Protein AF-A0A7V3QLC7-F1 (afdb_monomer_lite)

Foldseek 3Di:
DPPPDPVPDDDPDDDDDDAAQDDVVSVRHPLNPQPDPVDPSSVDDDDPQDPPPDDGPVVVDDDDPCVPVDDDDDDPVRVVVVVVVVVVVVVVVVVVVVVVVD

pLDDT: mean 84.35, std 9.59, range [46.69, 95.0]

Secondary structure (DSSP, 8-state):
-----GGGS---SPPPPPPSSS-GGGSSSTTTTS--TTSHHHHS---TT--BTBPPHHHHSPP-TTTTTSPPPPPHHHHHHHHHHHHHHHHHHHHHHHHTT-

Structure (mmCIF, N/CA/C/O backbone):
data_AF-A0A7V3QLC7-F1
#
_entry.id   AF-A0A7V3QLC7-F1
#
loop_
_atom_site.group_PDB
_atom_site.id
_atom_site.type_symbol
_atom_site.label_atom_id
_atom_site.label_alt_id
_atom_site.label_comp_id
_atom_site.label_asym_id
_atom_site.label_entity_id
_atom_site.label_seq_id
_atom_site.pdbx_PDB_ins_code
_atom_site.Cartn_x
_atom_site.Cartn_y
_atom_site.Cartn_z
_atom_site.occupancy
_atom_site.B_iso_or_equiv
_atom_site.auth_seq_id
_atom_site.auth_comp_id
_atom_site.auth_asym_id
_atom_site.auth_atom_id
_atom_site.pdbx_PDB_model_num
ATOM 1 N N . MET A 1 1 ? -38.801 -10.012 -27.709 1.00 52.88 1 MET A N 1
ATOM 2 C CA . MET A 1 1 ? -37.728 -11.019 -27.873 1.00 52.88 1 MET A CA 1
ATOM 3 C C . MET A 1 1 ? -36.385 -10.334 -27.660 1.00 52.88 1 MET A C 1
ATOM 5 O O . MET A 1 1 ? -36.095 -9.384 -28.375 1.00 52.88 1 MET A O 1
ATOM 9 N N . LYS A 1 2 ? -35.601 -10.723 -26.644 1.00 58.66 2 LYS A N 1
ATOM 10 C CA . LYS A 1 2 ? -34.238 -10.188 -26.483 1.00 58.66 2 LYS A CA 1
ATOM 11 C C . L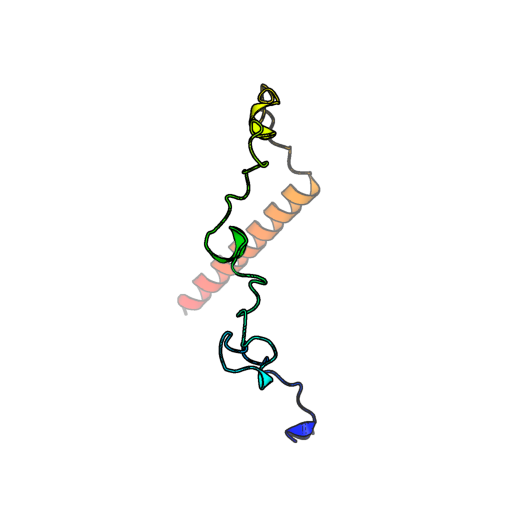YS A 1 2 ? -33.347 -10.862 -27.523 1.00 58.66 2 LYS A C 1
ATOM 13 O O . LYS A 1 2 ? -33.118 -12.062 -27.447 1.00 58.66 2 LYS A O 1
ATOM 18 N N . ILE A 1 3 ? -32.903 -10.082 -28.500 1.00 62.88 3 ILE A N 1
ATOM 19 C CA . ILE A 1 3 ? -31.979 -10.503 -29.551 1.00 62.88 3 ILE A CA 1
ATOM 20 C C . ILE A 1 3 ? -30.662 -10.949 -28.903 1.00 62.88 3 ILE A C 1
ATOM 22 O O . ILE A 1 3 ? -29.987 -10.169 -28.234 1.00 62.88 3 ILE A O 1
ATOM 26 N N . SER A 1 4 ? -30.310 -12.221 -29.088 1.00 71.81 4 SER A N 1
ATOM 27 C CA . SER A 1 4 ? -29.092 -12.874 -28.591 1.00 71.81 4 SER A CA 1
ATOM 28 C C . SER A 1 4 ? -27.877 -12.559 -29.467 1.00 71.81 4 SER A C 1
ATOM 30 O O . SER A 1 4 ? -27.087 -13.442 -29.799 1.00 71.81 4 SER A O 1
ATOM 32 N N . PHE A 1 5 ? -27.750 -11.311 -29.913 1.00 82.25 5 PHE A N 1
ATOM 33 C CA . PHE A 1 5 ? -26.650 -10.913 -30.778 1.00 82.25 5 PHE A CA 1
ATOM 34 C C . PHE A 1 5 ? -25.448 -10.507 -29.925 1.00 82.25 5 PHE A C 1
ATOM 36 O O . PHE A 1 5 ? -25.543 -9.638 -29.057 1.00 82.25 5 PHE A O 1
ATOM 43 N N . LEU A 1 6 ? -24.314 -11.164 -30.174 1.00 79.75 6 LEU A N 1
ATOM 44 C CA . LEU A 1 6 ? -23.118 -11.11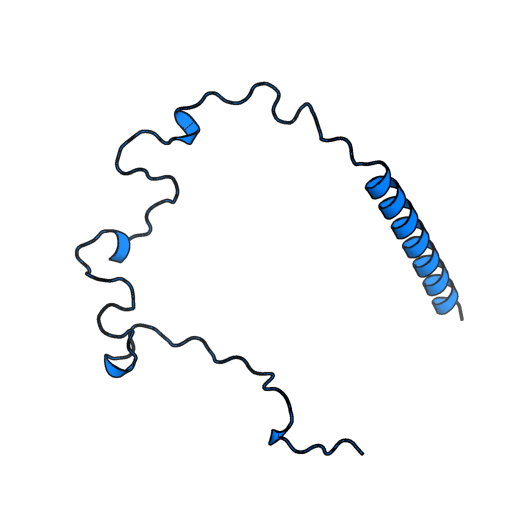3 -29.332 1.00 79.75 6 LEU A CA 1
ATOM 45 C C . LEU A 1 6 ? -22.583 -9.688 -29.102 1.00 79.75 6 LEU A C 1
ATOM 47 O O . LEU A 1 6 ? -21.996 -9.425 -28.055 1.00 79.75 6 LEU A O 1
ATOM 51 N N . SER A 1 7 ? -22.795 -8.763 -30.042 1.00 83.50 7 SER A N 1
ATOM 52 C CA . SER A 1 7 ? -22.281 -7.392 -29.930 1.00 83.50 7 SER A CA 1
ATOM 53 C C . SER A 1 7 ? -22.994 -6.539 -28.874 1.00 83.50 7 SER A C 1
ATOM 55 O O . SER A 1 7 ? -22.392 -5.595 -28.367 1.00 83.50 7 SER A O 1
ATOM 57 N N . PHE A 1 8 ? -24.245 -6.859 -28.521 1.00 85.62 8 PHE A N 1
ATOM 58 C CA . PHE A 1 8 ? -25.027 -6.090 -27.545 1.00 85.62 8 PHE A CA 1
ATOM 59 C C . PHE A 1 8 ? -24.806 -6.555 -26.101 1.00 85.62 8 PHE A C 1
ATOM 61 O O . PHE A 1 8 ? -25.310 -5.932 -25.165 1.00 85.62 8 PHE A O 1
ATOM 68 N N . LEU A 1 9 ? -24.065 -7.649 -25.894 1.00 85.81 9 LEU A N 1
ATOM 69 C CA . LEU A 1 9 ? -23.777 -8.154 -24.557 1.00 85.81 9 LEU A CA 1
ATOM 70 C C . LEU A 1 9 ? -22.603 -7.385 -23.927 1.00 85.81 9 LEU A C 1
ATOM 72 O O . LEU A 1 9 ? -21.589 -7.133 -24.585 1.00 85.81 9 LEU A O 1
ATOM 76 N N . PRO A 1 10 ? -22.683 -7.049 -22.626 1.00 86.81 10 PRO A N 1
ATOM 77 C CA . PRO A 1 10 ? -21.568 -6.437 -21.925 1.00 86.81 10 PRO A CA 1
ATOM 78 C C . PRO A 1 10 ? -20.388 -7.407 -21.871 1.00 86.81 10 PRO A C 1
ATOM 80 O O . PRO A 1 10 ? -20.538 -8.614 -21.668 1.00 86.81 10 PRO A O 1
ATOM 83 N N . LYS A 1 11 ? -19.177 -6.870 -22.015 1.00 85.25 11 LYS A N 1
ATOM 84 C CA . LYS A 1 11 ? -17.964 -7.683 -22.001 1.00 85.25 11 LYS A CA 1
ATOM 85 C C . LYS A 1 11 ? -17.711 -8.234 -20.597 1.00 85.25 11 LYS A C 1
ATOM 87 O O . LYS A 1 11 ? -17.242 -7.522 -19.715 1.00 85.25 11 LYS A O 1
ATOM 92 N N . LEU A 1 12 ? -17.996 -9.522 -20.413 1.00 88.00 12 LEU A N 1
ATOM 93 C CA . LEU A 1 12 ? -17.813 -10.224 -19.138 1.00 88.00 12 LEU A CA 1
ATOM 94 C C . LEU A 1 12 ? -16.328 -10.464 -18.809 1.00 88.00 12 LEU A C 1
ATOM 96 O O . LEU A 1 12 ? -15.938 -10.494 -17.642 1.00 88.00 12 LEU A O 1
ATOM 100 N N . VAL A 1 13 ? -15.477 -10.605 -19.833 1.00 90.94 13 VAL A N 1
ATOM 101 C CA . VAL A 1 13 ? -14.059 -10.952 -19.662 1.00 90.94 13 VAL A CA 1
ATOM 102 C C . VAL A 1 13 ? -13.193 -9.704 -19.492 1.00 90.94 13 VAL A C 1
ATOM 104 O O . VAL A 1 13 ? -13.089 -8.857 -20.385 1.00 90.94 13 VAL A O 1
ATOM 107 N N . LYS A 1 14 ? -12.504 -9.626 -18.349 1.00 91.44 14 LYS A N 1
ATOM 108 C CA . LYS A 1 14 ? -11.499 -8.592 -18.071 1.00 91.44 14 LYS A CA 1
ATOM 109 C C . LYS A 1 14 ? -10.206 -8.884 -18.832 1.00 91.44 14 LYS A C 1
ATOM 111 O O . LYS A 1 14 ? -9.803 -10.034 -18.983 1.00 91.44 14 LYS A O 1
ATOM 116 N N . ARG A 1 15 ? -9.516 -7.832 -19.281 1.00 89.75 15 ARG A N 1
ATOM 117 C CA . ARG A 1 15 ? -8.193 -7.972 -19.910 1.00 89.75 15 ARG A CA 1
ATOM 118 C C . ARG A 1 15 ? -7.195 -8.584 -18.918 1.00 89.75 15 ARG A C 1
ATOM 120 O O . ARG A 1 15 ? -7.119 -8.154 -17.767 1.00 89.75 15 ARG A O 1
ATOM 127 N N . GLY A 1 16 ? -6.420 -9.562 -19.385 1.00 90.81 16 GLY A N 1
ATOM 128 C CA . GLY A 1 16 ? -5.370 -10.208 -18.598 1.00 90.81 16 GLY A CA 1
ATOM 129 C C . GLY A 1 16 ? -4.217 -9.261 -18.246 1.00 90.81 16 GLY A C 1
ATOM 130 O O . GLY A 1 16 ? -3.987 -8.245 -18.907 1.00 90.81 16 GLY A O 1
ATOM 131 N N . LYS A 1 17 ? -3.462 -9.600 -17.194 1.00 89.62 17 LYS A N 1
ATOM 132 C CA . LYS A 1 17 ? -2.275 -8.830 -16.794 1.00 89.62 17 LYS A CA 1
ATOM 133 C C . LYS A 1 17 ? -1.159 -9.010 -17.827 1.00 89.62 17 LYS A C 1
ATOM 135 O O . LYS A 1 17 ? -0.786 -10.130 -18.163 1.00 89.62 17 LYS A O 1
ATOM 140 N N . LYS A 1 18 ? -0.576 -7.901 -18.287 1.00 87.56 18 LYS A N 1
ATOM 141 C CA . LYS A 1 18 ? 0.594 -7.918 -19.177 1.00 87.56 18 LYS A CA 1
ATOM 142 C C . LYS A 1 18 ? 1.835 -8.395 -18.414 1.00 87.56 18 LYS A C 1
ATOM 144 O O . LYS A 1 18 ? 2.108 -7.904 -17.318 1.00 87.56 18 LYS A O 1
ATOM 149 N N . ARG A 1 19 ? 2.603 -9.315 -19.005 1.00 90.94 19 ARG A N 1
ATOM 150 C CA . ARG A 1 19 ? 3.893 -9.774 -18.460 1.00 90.94 19 ARG A CA 1
ATOM 151 C C . ARG A 1 19 ? 4.926 -8.644 -18.532 1.00 90.94 19 ARG A C 1
ATOM 153 O O . ARG A 1 19 ? 4.999 -7.936 -19.534 1.00 90.94 19 ARG A O 1
ATOM 160 N N . VAL A 1 20 ? 5.714 -8.478 -17.474 1.00 92.81 20 VAL A N 1
ATOM 161 C CA . VAL A 1 20 ? 6.836 -7.522 -17.426 1.00 92.81 20 VAL A CA 1
ATOM 162 C C . VAL A 1 20 ? 8.110 -8.157 -17.995 1.00 92.81 20 VAL A C 1
ATOM 164 O O . VAL A 1 20 ? 8.214 -9.382 -18.040 1.00 92.81 20 VAL A O 1
ATOM 167 N N . GLY A 1 21 ? 9.064 -7.346 -18.460 1.00 90.94 21 GLY A N 1
ATOM 168 C CA . GLY A 1 21 ? 10.346 -7.839 -18.979 1.00 90.94 21 GLY A CA 1
ATOM 169 C C . GLY A 1 21 ? 10.233 -8.597 -20.308 1.00 90.94 21 GLY A C 1
ATOM 170 O O . GLY A 1 21 ? 10.941 -9.578 -20.525 1.00 90.94 21 GLY A O 1
ATOM 171 N N . ARG A 1 22 ? 9.298 -8.205 -21.185 1.00 92.38 22 ARG A N 1
ATOM 172 C CA . ARG A 1 22 ? 9.059 -8.834 -22.500 1.00 92.38 22 ARG A CA 1
ATOM 173 C C . ARG A 1 22 ? 9.247 -7.828 -23.638 1.00 92.38 22 ARG A C 1
ATOM 175 O O . ARG A 1 22 ? 8.299 -7.479 -24.330 1.00 92.38 22 ARG A O 1
ATOM 182 N N . GLY A 1 23 ? 10.471 -7.320 -23.774 1.00 90.69 23 GLY A N 1
ATOM 183 C CA . GLY A 1 23 ? 10.861 -6.394 -24.844 1.00 90.69 23 GLY A CA 1
ATOM 184 C C . GLY A 1 23 ? 10.377 -4.951 -24.659 1.00 90.69 23 GLY A C 1
ATOM 185 O O . GLY A 1 23 ? 9.459 -4.669 -23.884 1.00 90.69 23 GLY A O 1
ATOM 186 N N . LEU A 1 24 ? 11.014 -4.013 -25.364 1.00 88.06 24 LEU A N 1
ATOM 187 C CA . LEU A 1 24 ? 10.767 -2.570 -25.228 1.00 88.06 24 LEU A CA 1
ATOM 188 C C . LEU A 1 24 ? 9.366 -2.155 -25.696 1.00 88.06 24 LEU A C 1
ATOM 190 O O . LEU A 1 24 ? 8.688 -1.426 -24.974 1.00 88.06 24 LEU A O 1
ATOM 194 N N . GLY A 1 25 ? 8.879 -2.712 -26.812 1.00 90.44 25 GLY A N 1
ATOM 195 C CA . GLY A 1 25 ? 7.536 -2.438 -27.352 1.00 90.44 25 GLY A CA 1
ATOM 196 C C . GLY A 1 25 ? 6.385 -2.803 -26.403 1.00 90.44 25 GLY A C 1
ATOM 197 O O . GLY A 1 25 ? 5.249 -2.368 -26.569 1.00 90.44 25 GLY A O 1
ATOM 198 N N . SER A 1 26 ? 6.665 -3.560 -25.336 1.00 86.38 26 SER A N 1
ATOM 199 C CA . SER A 1 26 ? 5.684 -3.847 -24.291 1.00 86.38 26 SER A CA 1
ATOM 200 C C . SER A 1 26 ? 5.422 -2.667 -23.337 1.00 86.38 26 SER A C 1
ATOM 202 O O . SER A 1 26 ? 4.460 -2.732 -22.565 1.00 86.38 26 SER A O 1
ATOM 204 N N . GLY A 1 27 ? 6.259 -1.623 -23.340 1.00 86.81 27 GLY A N 1
ATOM 205 C CA . GLY A 1 27 ? 6.213 -0.494 -22.397 1.00 86.81 27 GLY A CA 1
ATOM 206 C C . GLY A 1 27 ? 6.698 -0.832 -20.978 1.00 86.81 27 GLY A C 1
ATOM 207 O O . GLY A 1 27 ? 6.815 0.045 -20.129 1.00 86.81 27 GLY A O 1
ATOM 208 N N . LYS A 1 28 ? 7.000 -2.109 -20.697 1.00 88.19 28 LYS A N 1
ATOM 209 C CA . LYS A 1 28 ? 7.519 -2.600 -19.405 1.00 88.19 28 LYS A CA 1
ATOM 210 C C . LYS A 1 28 ? 8.710 -3.547 -19.593 1.00 88.19 28 LYS A C 1
ATOM 212 O O . LYS A 1 28 ? 8.900 -4.465 -18.799 1.00 88.19 28 LYS A O 1
ATOM 217 N N . GLY A 1 29 ? 9.483 -3.341 -20.660 1.00 87.44 29 GLY A N 1
ATOM 218 C CA . GLY A 1 29 ? 10.637 -4.161 -21.034 1.00 87.44 29 GLY A CA 1
ATOM 219 C C . GLY A 1 29 ? 11.873 -3.869 -20.192 1.00 87.44 29 GLY A C 1
ATOM 220 O O . GLY A 1 29 ? 12.119 -4.558 -19.208 1.00 87.44 29 GLY A O 1
ATOM 221 N N . ALA A 1 30 ? 12.618 -2.823 -20.565 1.00 88.19 30 ALA A N 1
ATOM 222 C CA . ALA A 1 30 ? 13.984 -2.557 -20.095 1.00 88.19 30 ALA A CA 1
ATOM 223 C C . ALA A 1 30 ? 14.180 -2.696 -18.582 1.00 88.19 30 ALA A C 1
ATOM 225 O O . ALA A 1 30 ? 15.078 -3.386 -18.119 1.00 88.19 30 ALA A O 1
ATOM 226 N N . LYS A 1 31 ? 13.324 -2.035 -17.802 1.00 89.75 31 LYS A N 1
ATOM 227 C CA . LYS A 1 31 ? 13.466 -1.953 -16.342 1.00 89.75 31 LYS A CA 1
ATOM 228 C C . LYS A 1 31 ? 12.383 -2.731 -15.599 1.00 89.75 31 LYS A C 1
ATOM 230 O O . LYS A 1 31 ? 12.250 -2.580 -14.391 1.00 89.75 31 LYS A O 1
ATOM 235 N N . SER A 1 32 ? 11.554 -3.509 -16.307 1.00 88.94 32 SER A N 1
ATOM 236 C CA . SER A 1 32 ? 10.442 -4.290 -15.734 1.00 88.94 32 SER A CA 1
ATOM 237 C C . SER A 1 32 ? 9.537 -3.516 -14.751 1.00 88.94 32 SER A C 1
ATOM 239 O O . SER A 1 32 ? 8.960 -4.098 -13.837 1.00 88.94 32 SER A O 1
ATOM 241 N N . GLY A 1 33 ? 9.424 -2.189 -14.912 1.00 87.62 33 GLY A N 1
ATOM 242 C CA . GLY A 1 33 ? 8.673 -1.299 -14.013 1.00 87.62 33 GLY A CA 1
ATOM 243 C C . GLY A 1 33 ? 9.361 -0.943 -12.684 1.00 87.62 33 GLY A C 1
ATOM 244 O O . GLY A 1 33 ? 8.733 -0.315 -11.842 1.00 87.62 33 GLY A O 1
ATOM 245 N N . ARG A 1 34 ? 10.630 -1.322 -12.481 1.00 88.00 34 ARG A N 1
ATOM 246 C CA . ARG A 1 34 ? 11.392 -1.105 -11.233 1.00 88.00 34 ARG A CA 1
ATOM 247 C C . ARG A 1 34 ? 12.222 0.184 -11.213 1.00 88.00 34 ARG A C 1
ATOM 249 O O . ARG A 1 34 ? 12.754 0.547 -10.170 1.00 88.00 34 ARG A O 1
ATOM 256 N N . GLY A 1 35 ? 12.332 0.886 -12.341 1.00 87.38 35 GLY A N 1
ATOM 257 C CA . GLY A 1 35 ? 13.213 2.049 -12.469 1.00 87.38 35 GLY A CA 1
ATOM 258 C C . GLY A 1 35 ? 14.691 1.651 -12.559 1.00 87.38 35 GLY A C 1
ATOM 259 O O . GLY A 1 35 ? 15.022 0.560 -13.018 1.00 87.38 35 GLY A O 1
ATOM 260 N N . THR A 1 36 ? 15.600 2.561 -12.213 1.00 88.56 36 THR A N 1
ATOM 261 C CA . THR A 1 36 ? 17.050 2.332 -12.346 1.00 88.56 36 THR A CA 1
ATOM 262 C C . THR A 1 36 ? 17.567 1.333 -11.304 1.00 88.56 36 THR A C 1
ATOM 264 O O . THR A 1 36 ? 17.307 1.479 -10.112 1.00 88.56 36 THR A O 1
ATOM 267 N N . THR A 1 37 ? 18.359 0.355 -11.753 1.00 81.19 37 THR A N 1
ATOM 268 C CA . THR A 1 37 ? 18.928 -0.758 -10.962 1.00 81.19 37 THR A CA 1
ATOM 269 C C . THR A 1 37 ? 19.902 -0.335 -9.864 1.00 81.19 37 THR A C 1
ATOM 271 O O . THR A 1 37 ? 20.260 -1.142 -9.012 1.00 81.19 37 THR A O 1
ATOM 274 N N . ARG A 1 38 ? 20.348 0.921 -9.854 1.00 88.00 38 ARG A N 1
ATOM 275 C CA . ARG A 1 38 ? 21.239 1.460 -8.819 1.00 88.00 38 ARG A CA 1
ATOM 276 C C . ARG A 1 38 ? 20.560 1.578 -7.447 1.00 88.00 38 ARG A C 1
ATOM 278 O O . ARG A 1 38 ? 21.246 1.514 -6.438 1.00 88.00 38 ARG A O 1
ATOM 285 N N . HIS A 1 39 ? 19.236 1.718 -7.390 1.00 87.31 39 HIS A N 1
ATOM 286 C CA . HIS A 1 39 ? 18.517 1.904 -6.126 1.00 87.31 39 HIS A CA 1
ATOM 287 C C . HIS A 1 39 ? 18.151 0.569 -5.462 1.00 87.31 39 HIS A C 1
ATOM 289 O O . HIS A 1 39 ? 17.771 -0.384 -6.145 1.00 87.31 39 HIS A O 1
ATOM 295 N N . GLN A 1 40 ? 18.161 0.528 -4.126 1.00 87.69 40 GLN A N 1
ATOM 296 C CA . GLN A 1 40 ? 17.787 -0.660 -3.342 1.00 87.69 40 GLN A CA 1
ATOM 297 C C . GLN A 1 40 ? 16.386 -1.185 -3.689 1.00 87.69 40 GLN A C 1
ATOM 299 O O . GLN A 1 40 ? 16.214 -2.385 -3.855 1.00 87.69 40 GLN A O 1
ATOM 304 N N . LYS A 1 41 ? 15.410 -0.299 -3.942 1.00 85.50 41 LYS A N 1
ATOM 305 C CA . LYS A 1 41 ? 14.032 -0.663 -4.338 1.00 85.50 41 LYS A CA 1
ATOM 306 C C . LYS A 1 41 ? 13.947 -1.532 -5.604 1.00 85.50 41 LYS A C 1
ATOM 308 O O . LYS A 1 41 ? 12.960 -2.235 -5.809 1.00 85.50 41 LYS A O 1
ATOM 313 N N . ALA A 1 42 ? 14.952 -1.473 -6.480 1.00 88.19 42 ALA A N 1
ATOM 314 C CA . ALA A 1 42 ? 14.997 -2.317 -7.670 1.00 88.19 42 ALA A CA 1
ATOM 315 C C . ALA A 1 42 ? 15.452 -3.753 -7.354 1.00 88.19 42 ALA A C 1
ATOM 317 O O . ALA A 1 42 ? 15.034 -4.679 -8.055 1.00 88.19 42 ALA A O 1
ATOM 318 N N . ARG A 1 43 ? 16.274 -3.923 -6.309 1.00 86.75 43 ARG A N 1
ATOM 319 C CA . ARG A 1 43 ? 16.963 -5.167 -5.929 1.00 86.75 43 ARG A CA 1
ATOM 320 C C . ARG A 1 43 ? 16.245 -5.910 -4.806 1.00 86.75 43 ARG A C 1
ATOM 322 O O . ARG A 1 43 ? 16.099 -7.122 -4.881 1.00 86.75 43 ARG A O 1
ATOM 329 N N . GLU A 1 44 ? 15.749 -5.173 -3.819 1.00 89.44 44 GLU A N 1
ATOM 330 C CA . GLU A 1 44 ? 15.243 -5.711 -2.559 1.00 89.44 44 GLU A CA 1
ATOM 331 C C . GLU A 1 44 ? 13.879 -5.124 -2.179 1.00 89.44 44 GLU A C 1
ATOM 333 O O . GLU A 1 44 ? 13.448 -4.075 -2.671 1.00 89.44 44 GLU A O 1
ATOM 338 N N . SER A 1 45 ? 13.187 -5.821 -1.277 1.00 89.19 45 SER A N 1
ATOM 339 C CA . SER A 1 45 ? 11.962 -5.338 -0.647 1.00 89.19 45 SER A CA 1
ATOM 340 C C . SER A 1 45 ? 12.294 -4.550 0.615 1.00 89.19 45 SER A C 1
ATOM 342 O O . SER A 1 45 ? 12.730 -5.118 1.614 1.00 89.19 45 SER A O 1
ATOM 344 N N . ILE A 1 46 ? 12.033 -3.247 0.587 1.00 89.38 46 ILE A N 1
ATOM 345 C CA . ILE A 1 46 ? 12.194 -2.388 1.761 1.00 89.38 46 ILE A CA 1
ATOM 346 C C . ILE A 1 46 ? 11.033 -2.666 2.733 1.00 89.38 46 ILE A C 1
ATOM 348 O O . ILE A 1 46 ? 9.872 -2.616 2.309 1.00 89.38 46 ILE A O 1
ATOM 352 N N . PRO A 1 47 ? 11.298 -2.953 4.022 1.00 88.94 47 PRO A N 1
ATOM 353 C CA . PRO A 1 47 ? 10.242 -3.153 5.005 1.00 88.94 47 PRO A CA 1
ATOM 354 C C . PRO A 1 47 ? 9.366 -1.905 5.163 1.00 88.94 47 PRO A C 1
ATOM 356 O O . PRO A 1 47 ? 9.870 -0.789 5.225 1.00 88.94 47 PRO A O 1
ATOM 359 N N . ILE A 1 48 ? 8.050 -2.089 5.313 1.00 88.38 48 ILE A N 1
ATOM 360 C CA . ILE A 1 48 ? 7.072 -0.981 5.409 1.00 88.38 48 ILE A CA 1
ATOM 361 C C . ILE A 1 48 ? 7.365 -0.044 6.595 1.00 88.38 48 ILE A C 1
ATOM 363 O O . ILE A 1 48 ? 7.065 1.140 6.551 1.00 88.38 48 ILE A O 1
ATOM 367 N N . HIS A 1 49 ? 7.955 -0.577 7.663 1.00 88.75 49 HIS A N 1
ATOM 368 C CA . HIS A 1 49 ? 8.277 0.152 8.889 1.00 88.75 49 HIS A CA 1
ATOM 369 C C . HIS A 1 49 ? 9.687 0.770 8.888 1.00 88.75 49 HIS A C 1
ATOM 371 O O . HIS A 1 49 ? 10.150 1.209 9.940 1.00 88.75 49 HIS A O 1
ATOM 377 N N . PHE A 1 50 ? 10.418 0.701 7.772 1.00 90.06 50 PHE A N 1
ATOM 378 C CA . PHE A 1 50 ? 11.744 1.295 7.662 1.00 90.06 50 PHE A CA 1
ATOM 379 C C . PHE A 1 50 ? 11.628 2.789 7.350 1.00 90.06 50 PHE A C 1
ATOM 381 O O . PHE A 1 50 ? 11.015 3.176 6.361 1.00 90.06 50 PHE A O 1
ATOM 388 N N . GLU A 1 51 ? 12.241 3.623 8.188 1.00 91.12 51 GLU A N 1
ATOM 389 C CA . GLU A 1 51 ? 12.160 5.089 8.100 1.00 91.12 51 GLU A CA 1
ATOM 390 C C . GLU A 1 51 ? 13.503 5.727 7.699 1.00 91.12 51 GLU A C 1
ATOM 392 O O . GLU A 1 51 ? 13.727 6.906 7.942 1.00 91.12 51 GLU A O 1
ATOM 397 N N . GLY A 1 52 ? 14.422 4.957 7.101 1.00 87.56 52 GLY A N 1
ATOM 398 C CA . GLY A 1 52 ? 15.694 5.491 6.594 1.00 87.56 52 GLY A CA 1
ATOM 399 C C . GLY A 1 52 ? 16.835 5.575 7.614 1.00 87.56 52 GLY A C 1
ATOM 400 O O . GLY A 1 52 ? 17.871 6.143 7.296 1.00 87.56 52 GLY A O 1
ATOM 401 N N . GLY A 1 53 ? 16.671 5.005 8.813 1.00 87.69 53 GLY A N 1
ATOM 402 C CA . GLY A 1 53 ? 17.719 4.930 9.846 1.00 87.69 53 GLY A CA 1
ATOM 403 C C . GLY A 1 53 ? 17.277 5.434 11.220 1.00 87.69 53 GLY A C 1
ATOM 404 O O . GLY A 1 53 ? 17.843 5.037 12.234 1.00 87.69 53 GLY A O 1
ATOM 405 N N . GLN A 1 54 ? 16.215 6.239 11.280 1.00 88.81 54 GLN A N 1
ATOM 406 C CA . GLN A 1 54 ? 15.611 6.629 12.551 1.00 88.81 54 GLN A CA 1
ATOM 407 C C . GLN A 1 54 ? 14.842 5.469 13.206 1.00 88.81 54 GLN A C 1
ATOM 409 O O . GLN A 1 54 ? 14.351 4.552 12.538 1.00 88.81 54 GLN A O 1
ATOM 414 N N . GLY A 1 55 ? 14.694 5.527 14.532 1.00 86.06 55 GLY A N 1
ATOM 415 C CA . GLY A 1 55 ? 13.824 4.608 15.264 1.00 86.06 55 GLY A CA 1
ATOM 416 C C . GLY A 1 55 ? 12.370 4.724 14.792 1.00 86.06 55 GLY A C 1
ATOM 417 O O . GLY A 1 55 ? 11.882 5.830 14.574 1.00 86.06 55 GLY A O 1
ATOM 418 N N . ARG A 1 56 ? 11.678 3.584 14.662 1.00 89.25 56 ARG A N 1
ATOM 419 C CA . ARG A 1 56 ? 10.294 3.507 14.151 1.00 89.25 56 ARG A CA 1
ATOM 420 C C . ARG A 1 56 ? 9.350 4.424 14.931 1.00 89.25 56 ARG A C 1
ATOM 422 O O . ARG A 1 56 ? 9.322 4.342 16.158 1.00 89.25 56 ARG A O 1
ATOM 429 N N . ILE A 1 57 ? 8.476 5.158 14.245 1.00 87.12 57 ILE A N 1
ATOM 430 C CA . ILE A 1 57 ? 7.436 6.025 14.831 1.00 87.12 57 ILE A CA 1
ATOM 431 C C . ILE A 1 57 ? 6.600 5.287 15.885 1.00 87.12 57 ILE A C 1
ATOM 433 O O . ILE A 1 57 ? 6.349 5.823 16.960 1.00 87.12 57 ILE A O 1
ATOM 437 N N . ILE A 1 58 ? 6.231 4.027 15.631 1.00 86.44 58 ILE A N 1
ATOM 438 C CA . ILE A 1 58 ? 5.453 3.200 16.575 1.00 86.44 58 ILE A CA 1
ATOM 439 C C . ILE A 1 58 ? 6.174 3.033 17.922 1.00 86.44 58 ILE A C 1
ATOM 441 O O . ILE A 1 58 ? 5.521 2.918 18.952 1.00 86.44 58 ILE A O 1
ATOM 445 N N . LYS A 1 59 ? 7.511 3.019 17.918 1.00 87.06 59 LYS A N 1
ATOM 446 C CA . LYS A 1 59 ? 8.334 2.914 19.129 1.00 87.06 59 LYS A CA 1
ATOM 447 C C . LYS A 1 59 ? 8.645 4.274 19.763 1.00 87.06 59 LYS A C 1
ATOM 449 O O . LYS A 1 59 ? 9.115 4.292 20.892 1.00 87.06 59 LYS A O 1
ATOM 454 N N . LYS A 1 60 ? 8.410 5.389 19.059 1.00 89.25 60 LYS A N 1
ATOM 455 C CA . LYS A 1 60 ? 8.607 6.741 19.609 1.00 89.25 60 LYS A CA 1
ATOM 456 C C . LYS A 1 60 ? 7.525 7.104 20.628 1.00 89.25 60 LYS A C 1
ATOM 458 O O . LYS A 1 60 ? 7.801 7.847 21.560 1.00 89.25 60 LYS A O 1
ATOM 463 N N . PHE A 1 61 ? 6.307 6.589 20.459 1.00 87.00 61 PHE A N 1
ATOM 464 C CA . PHE A 1 61 ? 5.179 6.903 21.334 1.00 87.00 61 PHE A CA 1
ATOM 465 C C . PHE A 1 61 ? 4.927 5.800 22.374 1.00 87.00 61 PHE A C 1
ATOM 467 O O . PHE A 1 61 ? 5.064 4.616 22.053 1.00 87.00 61 PHE A O 1
ATOM 474 N N . PRO A 1 62 ? 4.514 6.155 23.606 1.00 86.94 62 PRO A N 1
ATOM 475 C CA . PRO A 1 62 ? 4.128 5.168 24.604 1.00 86.94 62 PRO A CA 1
ATOM 476 C C . PRO A 1 62 ? 2.868 4.411 24.172 1.00 86.94 62 PRO A C 1
ATOM 478 O O . PRO A 1 62 ? 2.005 4.925 23.453 1.00 86.94 62 PRO A O 1
ATOM 481 N N . LEU A 1 63 ? 2.729 3.175 24.651 1.00 83.81 63 LEU A N 1
ATOM 482 C CA . LEU A 1 63 ? 1.506 2.407 24.444 1.00 83.81 63 LEU A CA 1
ATOM 483 C C . LEU A 1 63 ? 0.347 3.048 25.219 1.00 83.81 63 LEU A C 1
ATOM 485 O O . LEU A 1 63 ? 0.473 3.378 26.397 1.00 83.81 63 LEU A O 1
ATOM 489 N N . LEU A 1 64 ? -0.813 3.173 24.570 1.00 81.12 64 LEU A N 1
ATOM 490 C CA . LEU A 1 64 ? -2.031 3.658 25.220 1.00 81.12 64 LEU A CA 1
ATOM 491 C C . LEU A 1 64 ? -2.462 2.687 26.330 1.00 81.12 64 LEU A C 1
ATOM 493 O O . LEU A 1 64 ? -2.932 1.575 26.060 1.00 81.12 64 LEU A O 1
ATOM 497 N N . ARG A 1 65 ? -2.333 3.116 27.588 1.00 78.56 65 ARG A N 1
ATOM 498 C CA . ARG A 1 65 ? -2.756 2.341 28.760 1.00 78.56 65 ARG A CA 1
ATOM 499 C C . ARG A 1 65 ? -4.271 2.119 28.706 1.00 78.56 65 ARG A C 1
ATOM 501 O O . ARG A 1 65 ? -5.043 3.055 28.543 1.00 78.56 65 ARG A O 1
ATOM 508 N N . GLY A 1 66 ? -4.708 0.863 28.810 1.00 75.56 66 GLY A N 1
ATOM 509 C CA . GLY A 1 66 ? -6.133 0.507 28.774 1.00 75.56 66 GLY A CA 1
ATOM 510 C C . GLY A 1 66 ? -6.743 0.319 27.377 1.00 75.56 66 GLY A C 1
ATOM 511 O O . GLY A 1 66 ? -7.933 0.006 27.283 1.00 75.56 66 GLY A O 1
ATOM 512 N N . LYS A 1 67 ? -5.960 0.426 26.290 1.00 70.44 67 LYS A N 1
ATOM 513 C CA . LYS A 1 67 ? -6.421 0.081 24.933 1.00 70.44 67 LYS A CA 1
ATOM 514 C C . LYS A 1 67 ? -6.888 -1.383 24.900 1.00 70.44 67 LYS A C 1
ATOM 516 O O . LYS A 1 67 ? -6.105 -2.292 25.143 1.00 70.44 67 LYS A O 1
ATOM 521 N N . GLY A 1 68 ? -8.177 -1.600 24.631 1.00 71.00 68 GLY A N 1
ATOM 522 C CA . GLY A 1 68 ? -8.812 -2.926 24.617 1.00 71.00 68 GLY A CA 1
ATOM 523 C C . GLY A 1 68 ? -9.626 -3.288 25.868 1.00 71.00 68 GLY A C 1
ATOM 524 O O . GLY A 1 68 ? -10.426 -4.219 25.799 1.00 71.00 68 GLY A O 1
ATOM 525 N N . ARG A 1 69 ? -9.508 -2.534 26.976 1.00 73.38 69 ARG A N 1
ATOM 526 C CA . ARG A 1 69 ? -10.373 -2.719 28.164 1.00 73.38 69 ARG A CA 1
ATOM 527 C C . ARG A 1 69 ? -11.781 -2.162 27.928 1.00 73.38 69 ARG A C 1
ATOM 529 O O . ARG A 1 69 ? -12.764 -2.769 28.339 1.00 73.38 69 ARG A O 1
ATOM 536 N N . ASN A 1 70 ? -11.889 -1.074 27.166 1.00 71.31 70 ASN A N 1
ATOM 537 C CA . ASN A 1 70 ? -13.167 -0.436 26.858 1.00 71.31 70 ASN A CA 1
ATOM 538 C C . ASN A 1 70 ? -13.639 -0.868 25.463 1.00 71.31 70 ASN A C 1
ATOM 540 O O . ASN A 1 70 ? -13.374 -0.192 24.468 1.00 71.31 70 ASN A O 1
ATOM 544 N N . LYS A 1 71 ? -14.318 -2.022 25.373 1.00 74.75 71 LYS A N 1
ATOM 545 C CA . LYS A 1 71 ? -14.967 -2.441 24.118 1.00 74.75 71 LYS A CA 1
ATOM 546 C C . LYS A 1 71 ? -16.076 -1.437 23.760 1.00 74.75 71 LYS A C 1
ATOM 548 O O . LYS A 1 71 ? -16.868 -1.088 24.641 1.00 74.75 71 LYS A O 1
ATOM 553 N N . PRO A 1 72 ? -16.188 -0.988 22.496 1.00 74.50 72 PRO A N 1
ATOM 554 C CA . PRO A 1 72 ? -17.258 -0.082 22.101 1.00 74.50 72 PRO A CA 1
ATOM 555 C C . PRO A 1 72 ? -18.615 -0.764 22.300 1.00 74.50 72 PRO A C 1
ATOM 557 O O . PRO A 1 72 ? -18.842 -1.891 21.848 1.00 74.50 72 PRO A O 1
ATOM 560 N N . LYS A 1 73 ? -19.543 -0.087 22.984 1.00 79.94 73 LYS A N 1
ATOM 561 C CA . LYS A 1 73 ? -20.915 -0.587 23.124 1.00 79.94 73 LYS A CA 1
ATOM 562 C C . LYS A 1 73 ? -21.593 -0.535 21.749 1.00 79.94 73 LYS A C 1
ATOM 564 O O . LYS A 1 73 ? -21.694 0.531 21.150 1.00 79.94 73 LYS A O 1
ATOM 569 N N . LYS A 1 74 ? -22.097 -1.676 21.254 1.00 81.38 74 LYS A N 1
ATOM 570 C CA . LYS A 1 74 ? -22.945 -1.708 20.046 1.00 81.38 74 LYS A CA 1
ATOM 571 C C . LYS A 1 74 ? -24.157 -0.792 20.238 1.00 81.38 74 LYS A C 1
ATOM 573 O O . LYS A 1 74 ? -24.818 -0.863 21.280 1.00 81.38 74 LYS A O 1
ATOM 578 N N . SER A 1 75 ? -24.476 0.013 19.223 1.00 87.06 75 SER A N 1
ATOM 579 C CA . SER A 1 75 ? -25.671 0.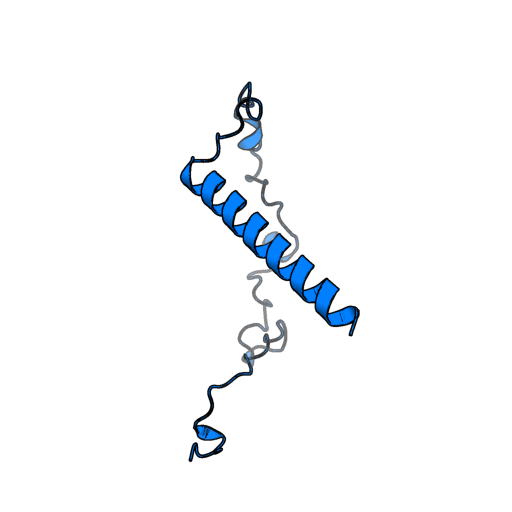863 19.235 1.00 87.06 75 SER A CA 1
ATOM 580 C C . SER A 1 75 ? -26.942 0.015 19.365 1.00 87.06 75 SER A C 1
ATOM 582 O O . SER A 1 75 ? -26.993 -1.132 18.908 1.00 87.06 75 SER A O 1
ATOM 584 N N . LYS A 1 76 ? -27.998 0.574 19.975 1.00 86.38 76 LYS A N 1
ATOM 585 C CA . LYS A 1 76 ? -29.287 -0.130 20.129 1.00 86.38 76 LYS A CA 1
ATOM 586 C C . LYS A 1 76 ? -29.837 -0.607 18.772 1.00 86.38 76 LYS A C 1
ATOM 588 O O . LYS A 1 76 ? -30.347 -1.721 18.683 1.00 86.38 76 LYS A O 1
ATOM 593 N N . LYS A 1 77 ? -29.656 0.191 17.708 1.00 89.81 77 LYS A N 1
ATOM 594 C CA . LYS A 1 77 ? -30.075 -0.135 16.332 1.00 89.81 77 LYS A CA 1
ATOM 595 C C . LYS A 1 77 ? -29.377 -1.388 15.793 1.00 89.81 77 LYS A C 1
ATOM 597 O O . LYS A 1 77 ? -30.051 -2.278 15.283 1.00 89.81 77 LYS A O 1
ATOM 602 N N . LEU A 1 78 ? -28.053 -1.484 15.955 1.00 88.62 78 LEU A N 1
ATOM 603 C CA . LEU A 1 78 ? -27.268 -2.648 15.521 1.00 88.62 78 LEU A CA 1
ATOM 604 C C . LEU A 1 78 ? -27.682 -3.921 16.267 1.00 88.62 78 LEU A C 1
ATOM 606 O O . LEU A 1 78 ? -27.903 -4.948 15.633 1.00 88.62 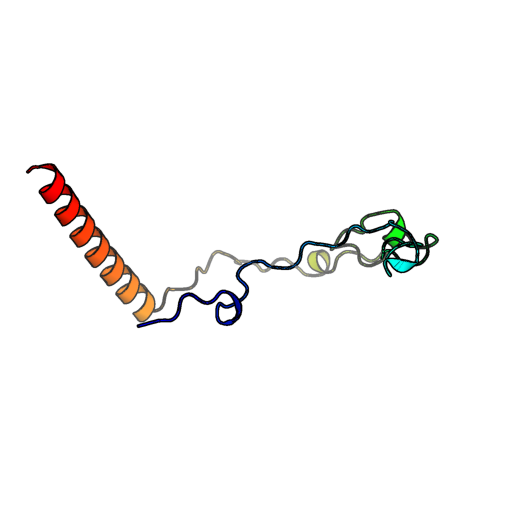78 LEU A O 1
ATOM 610 N N . LYS A 1 79 ? -27.881 -3.834 17.590 1.00 88.69 79 LYS A N 1
ATOM 611 C CA . LYS A 1 79 ? -28.368 -4.970 18.393 1.00 88.69 79 LYS A CA 1
ATOM 612 C C . LYS A 1 79 ? -29.739 -5.460 17.918 1.00 88.69 79 LYS A C 1
ATOM 614 O O . LYS A 1 79 ? -29.938 -6.659 17.762 1.00 88.69 79 LYS A O 1
ATOM 619 N N . LYS A 1 80 ? -30.678 -4.540 17.655 1.00 89.50 80 LYS A N 1
ATOM 620 C CA . LYS A 1 80 ? -32.029 -4.883 17.176 1.00 89.50 80 LYS A CA 1
ATOM 621 C C . LYS A 1 80 ? -31.991 -5.557 15.800 1.00 89.50 80 LYS A C 1
ATOM 623 O O . LYS A 1 80 ? -32.719 -6.523 15.588 1.00 89.50 80 LYS A O 1
ATOM 628 N N . LYS A 1 81 ? -31.124 -5.081 14.898 1.00 93.25 81 LYS A N 1
ATOM 629 C CA . LYS A 1 81 ? -30.921 -5.678 13.570 1.00 93.25 81 LYS A CA 1
ATOM 630 C C . LYS A 1 81 ? -30.378 -7.109 13.669 1.00 93.25 81 LYS A C 1
ATOM 632 O O . LYS A 1 81 ? -30.961 -8.001 13.069 1.00 93.25 81 LYS A O 1
ATOM 637 N N . GLU A 1 82 ? -29.351 -7.344 14.491 1.00 92.56 82 GLU A N 1
ATOM 638 C CA . GLU A 1 82 ? -28.796 -8.692 14.717 1.00 92.56 82 GLU A CA 1
ATOM 639 C C . GLU A 1 82 ? -29.829 -9.673 15.293 1.00 92.56 82 GLU A C 1
ATOM 641 O O . GLU A 1 82 ? -29.865 -10.835 14.892 1.00 92.56 82 GLU A O 1
ATOM 646 N N . ILE A 1 83 ? -30.689 -9.216 16.211 1.00 93.31 83 ILE A N 1
ATOM 647 C CA . ILE A 1 83 ? -31.775 -10.041 16.767 1.00 93.31 83 ILE A CA 1
ATOM 648 C C . ILE A 1 83 ? -32.765 -10.440 15.667 1.00 93.31 83 ILE A C 1
ATOM 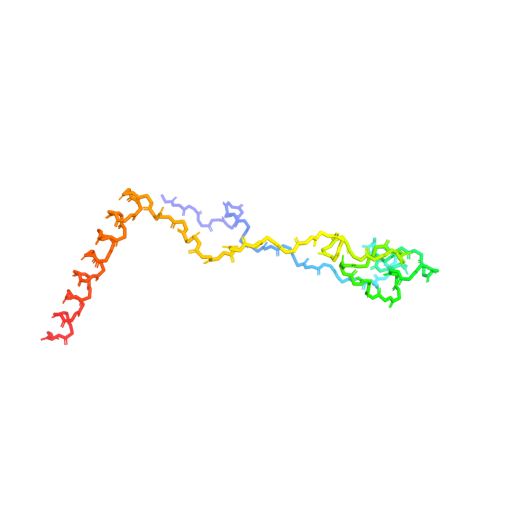650 O O . ILE A 1 83 ? -33.134 -11.610 15.570 1.00 93.31 83 ILE A O 1
ATOM 654 N N . TYR A 1 84 ? -33.179 -9.484 14.829 1.00 93.94 84 TYR A N 1
ATOM 655 C CA . TYR A 1 84 ? -34.112 -9.744 13.731 1.00 93.94 84 TYR A CA 1
ATOM 656 C C . TYR A 1 84 ? -33.522 -10.696 12.687 1.00 93.94 84 TYR A C 1
ATOM 658 O O . TYR A 1 84 ? -34.194 -11.644 12.285 1.00 93.94 84 TYR A O 1
ATOM 666 N N . GLU A 1 85 ? -32.261 -10.492 12.297 1.00 95.00 85 GLU A N 1
ATOM 667 C CA . GLU A 1 85 ? -31.563 -11.375 11.357 1.00 95.00 85 GLU A CA 1
ATOM 668 C C . GLU A 1 85 ? -31.419 -12.797 11.910 1.00 95.00 85 GLU A C 1
ATOM 670 O O . GLU A 1 85 ? -31.701 -13.754 11.192 1.00 95.00 85 GLU A O 1
ATOM 675 N N . LYS A 1 86 ? -31.084 -12.961 13.200 1.00 93.44 86 LYS A N 1
ATOM 676 C CA . LYS A 1 86 ? -31.070 -14.283 13.853 1.00 93.44 86 LYS A CA 1
ATOM 677 C C . LYS A 1 86 ? -32.440 -14.955 13.837 1.00 93.44 86 LYS A C 1
ATOM 679 O O . LYS A 1 86 ? -32.526 -16.150 13.569 1.00 93.44 86 LYS A O 1
ATOM 684 N N . LYS A 1 87 ? -33.506 -14.199 14.113 1.00 93.75 87 LYS A N 1
ATOM 685 C CA . LYS A 1 87 ? -34.878 -14.725 14.135 1.00 93.75 87 LYS A CA 1
ATOM 686 C C . LYS A 1 87 ? -35.323 -15.187 12.743 1.00 93.75 87 LYS A C 1
ATOM 688 O O . LYS A 1 87 ? -35.933 -16.242 12.618 1.00 93.75 87 LYS A O 1
ATOM 693 N N . LEU A 1 88 ? -34.970 -14.425 11.707 1.00 94.06 88 LEU A N 1
ATOM 694 C CA . LEU A 1 88 ? -35.201 -14.790 10.307 1.00 94.06 88 LEU A CA 1
ATOM 695 C C . LEU A 1 88 ? -34.426 -16.047 9.904 1.00 94.06 88 LEU A C 1
ATOM 697 O O . LEU A 1 88 ? -35.010 -16.943 9.304 1.00 94.06 88 LEU A O 1
ATOM 701 N N . LYS A 1 89 ? -33.142 -16.135 10.272 1.00 92.75 89 LYS A N 1
ATOM 702 C CA . LYS A 1 89 ? -32.300 -17.306 9.985 1.00 92.75 89 LYS A CA 1
ATOM 703 C C . LYS A 1 89 ? -32.861 -18.584 10.603 1.00 92.75 89 LYS A C 1
ATOM 705 O O . LYS A 1 89 ? -33.007 -19.575 9.901 1.00 92.75 89 LYS A O 1
ATOM 710 N N . LYS A 1 90 ? -33.267 -18.518 11.874 1.00 91.12 90 LYS A N 1
ATOM 711 C CA . LYS A 1 90 ? -33.881 -19.646 12.583 1.00 91.12 90 LYS A CA 1
ATOM 712 C C . LYS A 1 90 ? -35.167 -20.123 11.896 1.00 91.12 90 LYS A C 1
ATOM 714 O O . LYS A 1 90 ? -35.345 -21.312 11.677 1.00 91.12 90 LYS A O 1
ATOM 719 N N . LYS A 1 91 ? -36.020 -19.184 11.473 1.00 90.69 91 LYS A N 1
ATOM 720 C CA . LYS A 1 91 ? -37.267 -19.496 10.755 1.00 90.69 91 LYS A CA 1
ATOM 721 C C . LYS A 1 91 ? -37.022 -20.152 9.388 1.00 90.69 91 LYS A C 1
ATOM 723 O O . LYS A 1 91 ? -37.856 -20.919 8.921 1.00 90.69 91 LYS A O 1
ATOM 728 N N . LEU A 1 92 ? -35.914 -19.818 8.724 1.00 89.56 92 LEU A N 1
ATOM 729 C CA . LEU A 1 92 ? -35.505 -20.453 7.468 1.00 89.56 92 LEU A CA 1
ATOM 730 C C . LEU A 1 92 ? -34.958 -21.868 7.702 1.00 89.56 92 LEU A C 1
ATOM 732 O O . LEU A 1 92 ? -35.313 -22.771 6.955 1.00 89.56 92 LEU A O 1
ATOM 736 N N . GLU A 1 93 ? -34.152 -22.074 8.747 1.00 89.12 93 GLU A N 1
ATOM 737 C CA . GLU A 1 93 ? -33.643 -23.402 9.133 1.00 89.12 93 GLU A CA 1
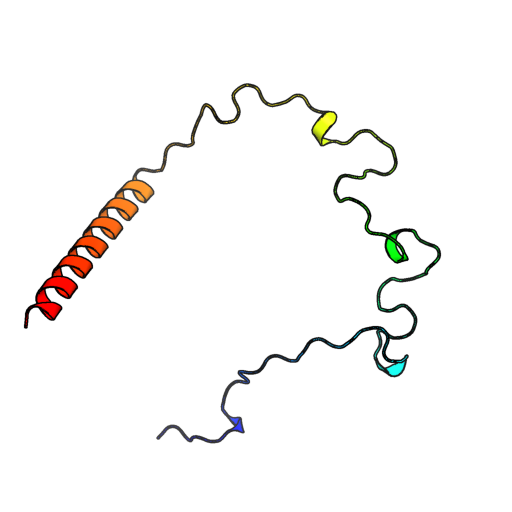ATOM 738 C C . GLU A 1 93 ? -34.777 -24.373 9.501 1.00 89.12 93 GLU A C 1
ATOM 740 O O . GLU A 1 93 ? -34.780 -25.505 9.026 1.00 89.12 93 GLU A O 1
ATOM 745 N N . GLU A 1 94 ? -35.777 -23.918 10.264 1.00 87.06 94 GLU A N 1
ATOM 746 C CA . GLU A 1 94 ? -36.962 -24.717 10.623 1.00 87.06 94 GLU A CA 1
ATOM 747 C C . GLU A 1 94 ? -37.757 -25.160 9.380 1.00 87.06 94 GLU A C 1
ATOM 749 O O . GLU A 1 94 ? -38.121 -26.328 9.263 1.00 87.06 94 GLU A O 1
ATOM 754 N N . LYS A 1 95 ? -37.947 -24.262 8.403 1.00 79.81 95 LYS A N 1
ATOM 755 C CA . LYS A 1 95 ? -38.628 -24.582 7.137 1.00 79.81 95 LYS A CA 1
ATOM 756 C C . LYS A 1 95 ? -37.869 -25.585 6.273 1.00 79.81 95 LYS A C 1
ATOM 758 O O . LYS A 1 95 ? -38.493 -26.421 5.629 1.00 79.81 95 LYS A O 1
ATOM 763 N N . ASN A 1 96 ? -36.542 -25.491 6.236 1.00 77.94 96 ASN A N 1
ATOM 764 C CA . ASN A 1 96 ? -35.726 -26.432 5.472 1.00 77.94 96 ASN A CA 1
ATOM 765 C C . ASN A 1 96 ? -35.804 -27.842 6.084 1.00 77.94 96 ASN A C 1
ATOM 767 O O . ASN A 1 96 ? -35.898 -28.819 5.355 1.00 77.94 96 ASN A O 1
ATOM 771 N N . HIS A 1 97 ? -35.863 -27.944 7.415 1.00 71.62 97 HIS A N 1
ATOM 772 C CA . HIS A 1 97 ? -35.946 -29.227 8.117 1.00 71.62 97 HIS A CA 1
ATOM 773 C C . HIS A 1 97 ? -37.323 -29.915 8.005 1.00 71.62 97 HIS A C 1
ATOM 775 O O . HIS A 1 97 ? -37.411 -31.137 8.095 1.00 71.62 97 HIS A O 1
ATOM 781 N N . GLU A 1 98 ? -38.406 -29.156 7.805 1.00 68.56 98 GLU A N 1
ATOM 782 C CA . GLU A 1 98 ? -39.731 -29.702 7.458 1.00 68.56 98 GLU A CA 1
ATOM 783 C C . GLU A 1 98 ? -39.814 -30.179 5.998 1.00 68.56 98 GLU A C 1
ATOM 785 O O . GLU A 1 98 ? -40.587 -31.087 5.699 1.00 68.56 98 GLU A O 1
ATOM 790 N N . GLY A 1 99 ? -39.020 -29.591 5.097 1.00 59.00 99 GLY A N 1
ATOM 791 C CA . GLY A 1 99 ? -38.948 -29.977 3.684 1.00 59.00 99 GLY A CA 1
ATOM 792 C C . GLY A 1 99 ? -38.249 -31.316 3.440 1.00 59.00 99 GLY A C 1
ATOM 793 O O . GLY A 1 99 ? -38.660 -32.040 2.543 1.00 59.00 99 GLY A O 1
ATOM 794 N N . ASP A 1 100 ? -37.266 -31.672 4.272 1.00 58.16 100 ASP A N 1
ATOM 795 C CA . ASP A 1 100 ? -36.539 -32.952 4.195 1.00 58.16 100 ASP A CA 1
ATOM 796 C C . ASP A 1 100 ? -37.304 -34.136 4.832 1.00 58.16 100 ASP A C 1
ATOM 798 O O . ASP A 1 100 ? -36.878 -35.283 4.717 1.00 58.16 100 ASP A O 1
ATOM 802 N N . LYS A 1 101 ? -38.424 -33.882 5.531 1.00 56.72 101 LYS A N 1
ATOM 803 C CA . LYS A 1 101 ? -39.283 -34.912 6.162 1.00 56.72 101 LYS A CA 1
ATOM 804 C C . LYS A 1 101 ? -40.488 -35.325 5.300 1.00 56.72 101 LYS A C 1
ATOM 806 O O . LYS A 1 101 ? -41.389 -35.992 5.811 1.00 56.72 101 LYS A O 1
ATOM 811 N N . LYS A 1 102 ? -40.530 -34.908 4.034 1.00 46.69 102 LYS A N 1
ATOM 812 C CA . LYS A 1 102 ? -41.567 -35.250 3.049 1.00 46.69 102 LYS A CA 1
ATOM 813 C C . LYS A 1 102 ? -41.013 -36.075 1.899 1.00 46.69 102 LYS A C 1
ATOM 815 O O . LYS A 1 102 ? -39.785 -36.034 1.685 1.00 46.69 102 LYS A O 1
#

Sequence (102 aa):
MKISFLSFLPKLVKRGKKRVGRGLGSGKGAKSGRGTTRHQKARESIPIHFEGGQGRIIKKFPLLRGKGRNKPKKSKKLKKKEIYEKKLKKKLEEKNHEGDKK

Radius of gyration: 28.75 Å; chains: 1; bounding box: 63×42×60 Å